Protein AF-H6QC82-F1 (afdb_monomer_lite)

Structure (mmCIF, N/CA/C/O backbone):
data_AF-H6QC82-F1
#
_entry.id   AF-H6QC82-F1
#
loop_
_atom_site.group_PDB
_atom_site.id
_atom_site.type_symbol
_atom_site.label_atom_id
_atom_site.label_alt_id
_atom_site.label_comp_id
_atom_site.label_asym_id
_atom_site.label_entity_id
_atom_site.label_seq_id
_atom_site.pdbx_PDB_ins_code
_atom_site.Cartn_x
_atom_site.Cartn_y
_atom_site.Cartn_z
_atom_site.occupancy
_atom_site.B_iso_or_equiv
_atom_site.auth_seq_id
_atom_site.auth_comp_id
_atom_site.auth_asym_id
_atom_site.auth_atom_id
_atom_site.pdbx_PDB_model_num
ATOM 1 N N . MET A 1 1 ? -1.981 18.198 11.635 1.00 71.69 1 MET A N 1
ATOM 2 C CA . MET A 1 1 ? -1.681 16.770 11.884 1.00 71.69 1 MET A CA 1
ATOM 3 C C . MET A 1 1 ? -2.218 15.890 10.762 1.00 71.69 1 MET A C 1
ATOM 5 O O . MET A 1 1 ? -1.403 15.296 10.080 1.00 71.69 1 MET A O 1
ATOM 9 N N . LEU A 1 2 ? -3.536 15.865 10.514 1.00 84.19 2 LEU A N 1
ATOM 10 C CA . LEU A 1 2 ? -4.138 15.047 9.446 1.00 84.19 2 LEU A CA 1
ATOM 11 C C . LEU A 1 2 ? -3.621 15.395 8.041 1.00 84.19 2 LEU A C 1
ATOM 13 O O . LEU A 1 2 ? -3.223 14.496 7.319 1.00 84.19 2 LEU A O 1
ATOM 17 N N . VAL A 1 3 ? -3.524 16.687 7.702 1.00 88.50 3 VAL A N 1
ATOM 18 C CA . VAL A 1 3 ? -2.974 17.139 6.405 1.00 88.50 3 VAL A CA 1
ATOM 19 C C . VAL A 1 3 ? -1.534 16.654 6.200 1.00 88.50 3 VAL A C 1
ATOM 21 O O . VAL A 1 3 ? -1.224 16.057 5.181 1.00 88.50 3 VAL A O 1
ATOM 24 N N . ALA A 1 4 ? -0.671 16.814 7.207 1.00 91.25 4 ALA A N 1
ATOM 25 C CA . ALA A 1 4 ? 0.712 16.338 7.139 1.00 91.25 4 ALA A CA 1
ATOM 26 C C . ALA A 1 4 ? 0.808 14.803 7.031 1.00 91.25 4 ALA A C 1
ATOM 28 O O . ALA A 1 4 ? 1.721 14.279 6.400 1.00 91.25 4 ALA A O 1
ATOM 29 N N . LEU A 1 5 ? -0.119 14.070 7.657 1.00 92.56 5 LEU A N 1
ATOM 30 C CA . LEU A 1 5 ? -0.179 12.613 7.561 1.00 92.56 5 LEU A CA 1
ATOM 31 C C . LEU A 1 5 ? -0.631 12.166 6.165 1.00 92.56 5 LEU A C 1
ATOM 33 O O . LEU A 1 5 ? -0.032 11.257 5.598 1.00 92.56 5 LEU A O 1
ATOM 37 N N . GLU A 1 6 ? -1.623 12.850 5.595 1.00 94.94 6 GLU A N 1
ATOM 38 C CA . GLU A 1 6 ? -2.073 12.641 4.220 1.00 94.94 6 GLU A CA 1
ATOM 39 C C . GLU A 1 6 ? -0.950 12.923 3.213 1.00 94.94 6 GLU A C 1
ATOM 41 O O . GLU A 1 6 ? -0.680 12.089 2.355 1.00 94.94 6 GLU A O 1
ATOM 46 N N . GLU A 1 7 ? -0.237 14.044 3.345 1.00 95.75 7 GLU A N 1
ATOM 47 C CA . GLU A 1 7 ? 0.906 14.381 2.486 1.00 95.75 7 GLU A CA 1
ATOM 48 C C . GLU A 1 7 ? 2.019 13.329 2.563 1.00 95.75 7 GLU A C 1
ATOM 50 O O . GLU A 1 7 ? 2.587 12.943 1.541 1.00 95.75 7 GLU A O 1
ATOM 55 N N . ARG A 1 8 ? 2.316 12.819 3.765 1.00 96.12 8 ARG A N 1
ATOM 56 C CA . ARG A 1 8 ? 3.297 11.739 3.955 1.00 96.12 8 ARG A CA 1
ATOM 57 C C . ARG A 1 8 ? 2.838 10.436 3.315 1.00 96.12 8 ARG A C 1
AT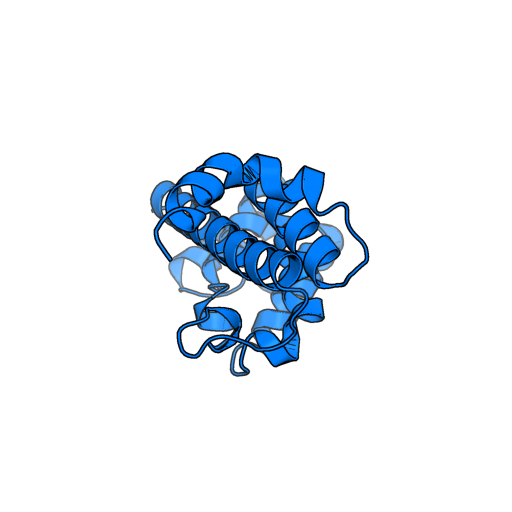OM 59 O O . ARG A 1 8 ? 3.648 9.783 2.661 1.00 96.12 8 ARG A O 1
ATOM 66 N N . LEU A 1 9 ? 1.564 10.075 3.465 1.00 96.62 9 LEU A N 1
ATOM 67 C CA . LEU A 1 9 ? 0.983 8.899 2.821 1.00 96.62 9 LEU A CA 1
ATOM 68 C C . LEU A 1 9 ? 1.080 9.018 1.295 1.00 96.62 9 LEU A C 1
ATOM 70 O O . LEU A 1 9 ? 1.652 8.135 0.659 1.00 96.62 9 LEU A O 1
ATOM 74 N N . ARG A 1 10 ? 0.621 10.134 0.717 1.00 97.00 10 ARG A N 1
ATOM 75 C CA . ARG A 1 10 ? 0.729 10.421 -0.724 1.00 97.00 10 ARG A CA 1
ATOM 76 C C . ARG A 1 10 ? 2.174 10.344 -1.212 1.00 97.00 10 ARG A C 1
ATOM 78 O O . ARG A 1 10 ? 2.459 9.668 -2.196 1.00 97.00 10 ARG A O 1
ATOM 85 N N . ALA A 1 11 ? 3.113 10.957 -0.489 1.00 95.50 11 ALA A N 1
ATOM 86 C CA . ALA A 1 11 ? 4.532 10.914 -0.833 1.00 95.50 11 ALA A CA 1
ATOM 87 C C . ALA A 1 11 ? 5.108 9.489 -0.789 1.00 95.50 11 ALA A C 1
ATOM 89 O O . ALA A 1 11 ? 5.911 9.126 -1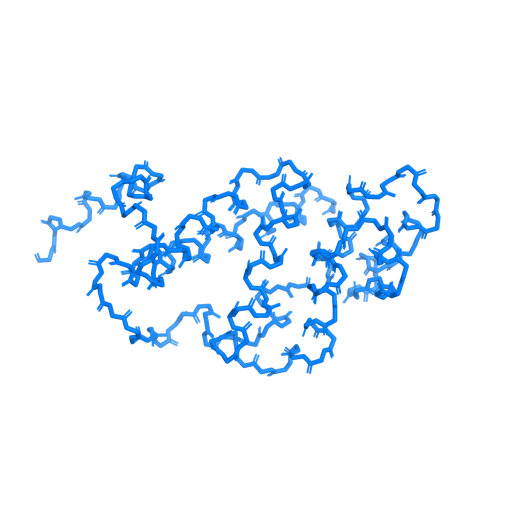.650 1.00 95.50 11 ALA A O 1
ATOM 90 N N . THR A 1 12 ? 4.713 8.673 0.189 1.00 96.62 12 THR A N 1
ATOM 91 C CA . THR A 1 12 ? 5.114 7.262 0.278 1.00 96.62 12 THR A CA 1
ATOM 92 C C . THR A 1 12 ? 4.551 6.448 -0.883 1.00 96.62 12 THR A C 1
ATOM 94 O O . THR A 1 12 ? 5.316 5.733 -1.531 1.00 96.62 12 THR A O 1
ATOM 97 N N . LEU A 1 13 ? 3.252 6.576 -1.176 1.00 97.12 13 LEU A N 1
ATOM 98 C CA . LEU A 1 13 ? 2.597 5.906 -2.307 1.00 97.12 13 LEU A CA 1
ATOM 99 C C . LEU A 1 13 ? 3.300 6.257 -3.619 1.00 97.12 13 LEU A C 1
ATOM 101 O O . LEU A 1 13 ? 3.698 5.369 -4.370 1.00 97.12 13 LEU A O 1
ATOM 105 N N . TRP A 1 14 ? 3.549 7.549 -3.836 1.00 95.19 14 TRP A N 1
ATOM 106 C CA . TRP A 1 14 ? 4.230 8.053 -5.019 1.00 95.19 14 TRP A CA 1
ATOM 107 C C . TRP A 1 14 ? 5.659 7.515 -5.156 1.00 95.19 14 TRP A C 1
ATOM 109 O O . TRP A 1 14 ? 6.049 7.044 -6.221 1.00 95.19 14 TRP A O 1
ATOM 119 N N . ARG A 1 15 ? 6.454 7.536 -4.079 1.00 94.56 15 ARG A N 1
ATOM 120 C CA . ARG A 1 15 ? 7.832 7.013 -4.099 1.00 94.56 15 ARG A CA 1
ATOM 121 C C . ARG A 1 15 ? 7.873 5.509 -4.353 1.00 94.56 15 ARG A C 1
ATOM 123 O O . ARG A 1 15 ? 8.720 5.049 -5.110 1.00 94.56 15 ARG A O 1
ATOM 130 N N . LEU A 1 16 ? 6.959 4.745 -3.758 1.00 96.31 16 LEU A N 1
ATOM 131 C CA . LEU A 1 16 ? 6.834 3.318 -4.054 1.00 96.31 16 LEU A CA 1
ATOM 132 C C . LEU A 1 16 ? 6.454 3.091 -5.519 1.00 96.31 16 LEU A C 1
ATOM 134 O O . LEU A 1 16 ? 7.051 2.243 -6.180 1.00 96.31 16 LEU A O 1
ATOM 138 N N . ALA A 1 17 ? 5.518 3.880 -6.046 1.00 95.44 17 ALA A N 1
ATOM 139 C CA . ALA A 1 17 ? 5.111 3.799 -7.441 1.00 95.44 17 ALA A CA 1
ATOM 140 C C . ALA A 1 17 ? 6.281 4.087 -8.393 1.00 95.44 17 ALA A C 1
ATOM 142 O O . ALA A 1 17 ? 6.420 3.401 -9.403 1.00 95.44 17 ALA A O 1
ATOM 143 N N . GLN A 1 18 ? 7.148 5.046 -8.051 1.00 93.19 18 GLN A N 1
ATOM 144 C CA . GLN A 1 18 ? 8.377 5.336 -8.794 1.00 93.19 18 GLN A CA 1
ATOM 145 C C . GLN A 1 18 ? 9.362 4.167 -8.772 1.00 93.19 18 GLN A C 1
ATOM 147 O O . GLN A 1 18 ? 9.921 3.830 -9.812 1.00 93.19 18 GLN A O 1
ATOM 152 N N . GLU A 1 19 ? 9.573 3.528 -7.619 1.00 93.69 19 GLU A N 1
ATOM 153 C CA . GLU A 1 19 ? 10.476 2.376 -7.535 1.00 93.69 19 GLU A CA 1
ATOM 154 C C . GLU A 1 19 ? 9.967 1.202 -8.373 1.00 93.69 19 GLU A C 1
ATOM 156 O O . GLU A 1 19 ? 10.741 0.609 -9.121 1.00 93.69 19 GLU A O 1
ATOM 161 N N . PHE A 1 20 ? 8.666 0.907 -8.336 1.00 95.19 20 PHE A N 1
ATOM 162 C CA . PHE A 1 20 ? 8.100 -0.132 -9.196 1.00 95.19 20 PHE A CA 1
ATOM 163 C C . PHE A 1 20 ? 8.133 0.244 -10.679 1.00 95.19 20 PHE A C 1
ATOM 165 O O . PHE A 1 20 ? 8.486 -0.596 -11.501 1.00 95.19 20 PHE A O 1
ATOM 172 N N . ALA A 1 21 ? 7.843 1.497 -11.037 1.00 92.19 21 ALA A N 1
ATOM 173 C CA . ALA A 1 21 ? 7.970 1.964 -12.417 1.00 92.19 21 ALA A CA 1
ATOM 174 C C . ALA A 1 21 ? 9.417 1.843 -12.925 1.00 92.19 21 ALA A C 1
ATOM 176 O O . ALA A 1 21 ? 9.637 1.412 -14.053 1.00 92.19 21 ALA A O 1
ATOM 177 N N . TYR A 1 22 ? 10.404 2.152 -12.081 1.00 90.75 22 TYR A N 1
ATOM 178 C CA . TYR A 1 22 ? 11.823 1.975 -12.388 1.00 90.75 22 TYR A CA 1
ATOM 179 C C . TYR A 1 22 ? 12.188 0.501 -12.615 1.00 90.75 22 TYR A C 1
ATOM 181 O O . TYR A 1 22 ? 12.835 0.177 -13.610 1.00 90.75 22 TYR A O 1
ATOM 189 N N . LEU A 1 23 ? 11.738 -0.402 -11.736 1.00 91.88 23 LEU A N 1
ATOM 190 C CA . LEU A 1 23 ? 11.956 -1.844 -11.898 1.00 91.88 23 LEU A CA 1
ATOM 191 C C . LEU A 1 23 ? 11.305 -2.376 -13.182 1.00 91.88 23 LEU A C 1
ATOM 193 O O . LEU A 1 23 ? 11.926 -3.155 -13.905 1.00 91.88 23 LEU A O 1
ATOM 197 N N . ALA A 1 24 ? 10.089 -1.916 -13.490 1.00 91.75 24 ALA A N 1
ATOM 198 C CA . ALA A 1 24 ? 9.367 -2.266 -14.710 1.00 91.75 24 ALA A CA 1
ATOM 199 C C . ALA A 1 24 ? 10.094 -1.773 -15.969 1.00 91.75 24 ALA A C 1
ATOM 201 O O . ALA A 1 24 ? 10.254 -2.530 -16.922 1.00 91.75 24 ALA A O 1
ATOM 202 N N . LEU A 1 25 ? 10.572 -0.524 -15.956 1.00 90.69 25 LEU A N 1
ATOM 203 C CA . LEU A 1 25 ? 11.298 0.091 -17.068 1.00 90.69 25 LEU A CA 1
ATOM 204 C C . LEU A 1 25 ? 12.600 -0.650 -17.386 1.00 90.69 25 LEU A C 1
ATOM 206 O O . LEU A 1 25 ? 12.932 -0.841 -18.553 1.00 90.69 25 LEU A O 1
ATOM 210 N N . LEU A 1 26 ? 13.338 -1.064 -16.356 1.00 88.69 26 LEU A N 1
ATOM 211 C CA . LEU A 1 26 ? 14.591 -1.801 -16.521 1.00 88.69 26 LEU A CA 1
ATOM 212 C C . LEU A 1 26 ? 14.401 -3.310 -16.707 1.00 88.69 26 LEU A C 1
ATOM 214 O O . LEU A 1 26 ? 15.376 -4.006 -16.983 1.00 88.69 26 LEU A O 1
ATOM 218 N N . GLY A 1 27 ? 13.185 -3.830 -16.519 1.00 87.94 27 GLY A N 1
ATOM 219 C CA . GLY A 1 27 ? 12.906 -5.265 -16.583 1.00 87.94 27 GLY A CA 1
ATOM 220 C C . GLY A 1 27 ? 13.718 -6.082 -15.573 1.00 87.94 27 GLY A C 1
ATOM 221 O O . GLY A 1 27 ? 14.138 -7.196 -15.882 1.00 87.94 27 GLY A O 1
ATOM 222 N N . THR A 1 28 ? 13.986 -5.530 -14.383 1.00 87.31 28 THR A N 1
ATOM 223 C CA . THR A 1 28 ? 14.846 -6.156 -13.368 1.00 87.31 28 THR A CA 1
ATOM 224 C C . THR A 1 28 ? 14.122 -6.362 -12.044 1.00 87.31 28 THR A C 1
ATOM 226 O O . THR A 1 28 ? 13.284 -5.562 -11.636 1.00 87.31 28 THR A O 1
ATOM 229 N N . SER A 1 29 ? 14.496 -7.426 -11.336 1.00 85.38 29 SER A N 1
ATOM 230 C CA . SER A 1 29 ? 14.120 -7.672 -9.940 1.00 85.38 29 SER A CA 1
ATOM 231 C C . SER A 1 29 ? 15.193 -7.204 -8.950 1.00 85.38 29 SER A C 1
ATOM 233 O O . SER A 1 29 ? 15.040 -7.372 -7.740 1.00 85.38 29 SER A O 1
ATOM 235 N N . TYR A 1 30 ? 16.292 -6.616 -9.439 1.00 88.81 30 TYR A N 1
ATOM 236 C CA . TYR A 1 30 ? 17.356 -6.102 -8.586 1.00 88.81 30 TYR A CA 1
ATOM 237 C C . TYR A 1 30 ? 16.899 -4.860 -7.819 1.00 88.81 30 TYR A C 1
ATOM 239 O O . TYR A 1 30 ? 16.603 -3.819 -8.400 1.00 88.81 30 TYR A O 1
ATOM 247 N N . ILE A 1 31 ? 16.907 -4.955 -6.491 1.00 89.38 31 ILE A N 1
ATOM 248 C CA . ILE A 1 31 ? 16.462 -3.877 -5.608 1.00 89.38 31 ILE A CA 1
ATOM 249 C C . ILE A 1 31 ? 17.643 -2.959 -5.259 1.00 89.38 31 ILE A C 1
ATOM 251 O O . ILE A 1 31 ? 18.588 -3.433 -4.613 1.00 89.38 31 ILE A O 1
ATOM 255 N N . PRO A 1 32 ? 17.596 -1.652 -5.587 1.00 86.12 32 PRO A N 1
ATOM 256 C CA . PRO A 1 32 ? 18.679 -0.711 -5.295 1.00 86.12 32 PRO A CA 1
ATOM 257 C C . PRO A 1 32 ? 19.037 -0.623 -3.797 1.00 86.12 32 PRO A C 1
ATOM 259 O O . PRO A 1 32 ? 18.154 -0.776 -2.952 1.00 86.12 32 PRO A O 1
ATOM 262 N N . PRO A 1 33 ? 20.295 -0.316 -3.421 1.00 85.38 33 PRO A N 1
ATOM 263 C CA . PRO A 1 33 ? 20.727 -0.250 -2.017 1.00 85.38 33 PRO A CA 1
ATOM 264 C C . PRO A 1 33 ? 19.924 0.722 -1.138 1.00 85.38 33 PRO A C 1
ATOM 266 O O . PRO A 1 33 ? 19.658 0.422 0.023 1.00 85.38 33 PRO A O 1
ATOM 269 N N . CYS A 1 34 ? 19.506 1.861 -1.695 1.00 88.62 34 CYS A N 1
ATOM 270 C CA . CYS A 1 34 ? 18.768 2.907 -0.978 1.00 88.62 34 CYS A CA 1
ATOM 271 C C . CYS A 1 34 ? 17.239 2.820 -1.150 1.00 88.62 34 CYS A C 1
ATOM 273 O O . CYS A 1 34 ? 16.536 3.734 -0.716 1.00 88.62 34 CYS A O 1
ATOM 275 N N . SER A 1 35 ? 16.737 1.748 -1.771 1.00 92.06 35 SER A N 1
ATOM 276 C CA . SER A 1 35 ? 15.314 1.553 -2.070 1.00 92.06 35 SER A CA 1
ATOM 277 C C . SER A 1 35 ? 14.454 1.451 -0.807 1.00 92.06 35 SER A C 1
ATOM 279 O O . SER A 1 35 ? 14.857 0.870 0.208 1.00 92.06 35 SER A O 1
ATOM 281 N N . LEU A 1 36 ? 13.232 1.978 -0.885 1.00 93.50 36 LEU A N 1
ATOM 282 C CA . LEU A 1 36 ? 12.184 1.784 0.113 1.00 93.50 36 LEU A CA 1
ATOM 283 C C . LEU A 1 36 ? 11.848 0.303 0.302 1.00 93.50 36 LEU A C 1
ATOM 285 O O . LEU A 1 36 ? 11.589 -0.109 1.429 1.00 93.50 36 LEU A O 1
ATOM 289 N N . LEU A 1 37 ? 11.943 -0.515 -0.748 1.00 95.06 37 LEU A N 1
ATOM 290 C CA . LEU A 1 37 ? 11.707 -1.960 -0.677 1.00 95.06 37 LEU A CA 1
ATOM 291 C C . LEU A 1 37 ? 12.669 -2.669 0.292 1.00 95.06 37 LEU A C 1
ATOM 293 O O . LEU A 1 37 ? 12.310 -3.684 0.881 1.00 95.06 37 LEU A O 1
ATOM 297 N N . ARG A 1 38 ? 13.876 -2.133 0.523 1.00 95.62 38 ARG A N 1
ATOM 298 C CA . ARG A 1 38 ? 14.826 -2.682 1.514 1.00 95.62 38 ARG A CA 1
ATOM 299 C C . ARG A 1 38 ? 14.530 -2.255 2.948 1.00 95.62 38 ARG A C 1
ATOM 301 O O . ARG A 1 38 ? 15.109 -2.806 3.884 1.00 95.62 38 ARG A O 1
ATOM 308 N N . ARG A 1 39 ? 13.671 -1.256 3.152 1.00 95.94 39 ARG A N 1
ATOM 309 C CA . ARG A 1 39 ? 13.318 -0.772 4.490 1.00 95.94 39 ARG A CA 1
ATOM 310 C C . ARG A 1 39 ? 12.243 -1.660 5.104 1.00 95.94 39 ARG A C 1
ATOM 312 O O . ARG A 1 39 ? 11.486 -2.322 4.403 1.00 95.94 39 ARG A O 1
ATOM 319 N N . ARG A 1 40 ? 12.180 -1.654 6.438 1.00 96.75 40 ARG A N 1
ATOM 320 C CA . ARG A 1 40 ? 11.152 -2.386 7.188 1.00 96.75 40 ARG A CA 1
ATOM 321 C C . ARG A 1 40 ? 9.759 -1.909 6.792 1.00 96.75 40 ARG A C 1
ATOM 323 O O . ARG A 1 40 ? 9.563 -0.696 6.701 1.00 96.75 40 ARG A O 1
ATOM 330 N N . VAL A 1 41 ? 8.808 -2.832 6.655 1.00 96.06 41 VAL A N 1
ATOM 331 C CA . VAL A 1 41 ? 7.410 -2.530 6.302 1.00 96.06 41 VAL A CA 1
ATOM 332 C C . VAL A 1 41 ? 6.856 -1.389 7.154 1.00 96.06 41 VAL A C 1
ATOM 334 O O . VAL A 1 41 ? 6.444 -0.382 6.594 1.00 96.06 41 VAL A O 1
ATOM 337 N N . ALA A 1 42 ? 6.960 -1.472 8.486 1.00 94.38 42 ALA A N 1
ATOM 338 C CA . ALA A 1 42 ? 6.404 -0.461 9.394 1.00 94.38 42 ALA A CA 1
ATOM 339 C C . ALA A 1 42 ? 7.089 0.920 9.315 1.00 94.38 42 ALA A C 1
ATOM 341 O O . ALA A 1 42 ? 6.581 1.893 9.860 1.00 94.38 42 ALA A O 1
ATOM 342 N N . ARG A 1 43 ? 8.262 1.021 8.669 1.00 94.50 43 ARG A N 1
ATOM 343 C CA . ARG A 1 43 ? 8.928 2.308 8.395 1.00 94.50 43 ARG A CA 1
ATOM 344 C C . ARG A 1 43 ? 8.528 2.920 7.059 1.00 94.50 43 ARG A C 1
ATOM 346 O O . ARG A 1 43 ? 8.773 4.104 6.857 1.00 94.50 43 ARG A O 1
ATOM 353 N N . VAL A 1 44 ? 8.040 2.108 6.126 1.00 95.69 44 VAL A N 1
ATOM 354 C CA . VAL A 1 44 ? 7.576 2.579 4.818 1.00 95.69 44 VAL A CA 1
ATOM 355 C C . VAL A 1 44 ? 6.085 2.847 4.893 1.00 95.69 44 VAL A C 1
ATOM 357 O O . VAL A 1 44 ? 5.648 3.953 4.608 1.00 95.69 44 VAL A O 1
ATOM 360 N N . VAL A 1 45 ? 5.321 1.846 5.321 1.00 95.62 45 VAL A N 1
ATOM 361 C CA . VAL A 1 45 ? 3.895 1.952 5.600 1.00 95.62 45 VAL A CA 1
ATOM 362 C C . VAL A 1 45 ? 3.744 2.127 7.099 1.00 95.62 45 VAL A C 1
ATOM 364 O O . VAL A 1 45 ? 3.781 1.165 7.865 1.00 95.62 45 VAL A O 1
ATOM 367 N N . GLU A 1 46 ? 3.662 3.381 7.512 1.00 95.00 46 GLU A N 1
ATOM 368 C CA . GLU A 1 46 ? 3.568 3.727 8.921 1.00 95.00 46 GLU A CA 1
ATOM 369 C C . GLU A 1 46 ? 2.225 3.250 9.501 1.00 95.00 46 GLU A C 1
ATOM 371 O O . GLU A 1 46 ? 1.201 3.330 8.812 1.00 95.00 46 GLU A O 1
ATOM 376 N N . PRO A 1 47 ? 2.189 2.760 10.754 1.00 93.88 47 PRO A N 1
ATOM 377 C CA . PRO A 1 47 ? 0.951 2.353 11.422 1.00 93.88 47 PRO A CA 1
ATOM 378 C C . PRO A 1 47 ? -0.160 3.412 11.355 1.00 93.88 47 PRO A C 1
ATOM 380 O O . PRO A 1 47 ? -1.332 3.094 11.136 1.00 93.88 47 PRO A O 1
ATOM 383 N N . GLU A 1 48 ? 0.218 4.684 11.465 1.00 94.81 48 GLU A N 1
ATOM 384 C CA . GLU A 1 48 ? -0.677 5.831 11.394 1.00 94.81 48 GLU A CA 1
ATOM 385 C C . GLU A 1 48 ? -1.352 5.971 10.030 1.00 94.81 48 GLU A C 1
ATOM 387 O O . GLU A 1 48 ? -2.470 6.478 9.967 1.00 94.81 48 GLU A O 1
ATOM 392 N N . PHE A 1 49 ? -0.729 5.503 8.942 1.00 95.69 49 PHE A N 1
ATOM 393 C CA . PHE A 1 49 ? -1.349 5.519 7.616 1.00 95.69 49 PHE A CA 1
ATOM 394 C C . PHE A 1 49 ? -2.570 4.603 7.571 1.00 95.69 49 PHE A C 1
ATOM 396 O O . PHE A 1 49 ? -3.591 4.978 6.999 1.00 95.69 49 PHE A O 1
ATOM 403 N N . VAL A 1 50 ? -2.499 3.429 8.208 1.00 95.00 50 VAL A N 1
ATOM 404 C CA . VAL A 1 50 ? -3.643 2.507 8.291 1.00 95.00 50 VAL A CA 1
ATOM 405 C C . VAL A 1 50 ? -4.756 3.119 9.120 1.00 95.00 50 VAL A C 1
ATOM 407 O O . VAL A 1 50 ? -5.904 3.110 8.691 1.00 95.00 50 VAL A O 1
ATOM 410 N N . SER A 1 51 ? -4.415 3.707 10.267 1.00 94.44 51 SER A N 1
ATOM 411 C CA . SER A 1 51 ? -5.379 4.434 11.094 1.00 94.44 51 SER A CA 1
ATOM 412 C C . SER A 1 51 ? -6.031 5.590 10.323 1.00 94.44 51 SER A C 1
ATOM 414 O O . SER A 1 51 ? -7.243 5.766 10.368 1.00 94.44 51 SER A O 1
ATOM 416 N N . PHE A 1 52 ? -5.257 6.352 9.552 1.00 95.00 52 PHE A N 1
ATOM 417 C CA . PHE A 1 52 ? -5.782 7.438 8.728 1.00 95.00 52 PHE A CA 1
ATOM 418 C C . PHE A 1 52 ? -6.737 6.944 7.637 1.00 95.00 52 PHE A C 1
ATOM 420 O O . PHE A 1 52 ? -7.844 7.465 7.509 1.00 95.00 52 PHE A O 1
ATOM 427 N N . MET A 1 53 ? -6.338 5.924 6.873 1.00 95.44 53 MET A N 1
ATOM 428 C CA . MET A 1 53 ? -7.183 5.358 5.819 1.00 95.44 53 MET A CA 1
ATOM 429 C C . MET A 1 53 ? -8.446 4.711 6.397 1.00 95.44 53 MET A C 1
ATOM 431 O O . MET A 1 53 ? -9.523 4.894 5.842 1.00 95.44 53 MET A O 1
ATOM 435 N N . ALA A 1 54 ? -8.349 4.032 7.543 1.00 94.25 54 ALA A N 1
ATOM 436 C CA . ALA A 1 54 ? -9.504 3.473 8.239 1.00 94.25 54 ALA A CA 1
ATOM 437 C C . ALA A 1 54 ? -10.505 4.556 8.671 1.00 94.25 54 ALA A C 1
ATOM 439 O O . ALA A 1 54 ? -11.701 4.398 8.438 1.00 94.25 54 ALA A O 1
ATOM 440 N N . ALA A 1 55 ? -10.031 5.683 9.217 1.00 93.56 55 ALA A N 1
ATOM 441 C CA . ALA A 1 55 ? -10.893 6.819 9.553 1.00 93.56 55 ALA A CA 1
ATOM 442 C C . ALA A 1 55 ? -11.556 7.448 8.317 1.00 93.56 55 ALA A C 1
ATOM 444 O O . ALA A 1 55 ? -12.671 7.952 8.412 1.00 93.56 55 ALA A O 1
ATOM 445 N N . ARG A 1 56 ? -10.868 7.440 7.169 1.00 93.56 56 ARG A N 1
ATOM 446 C CA . ARG A 1 56 ? -11.356 8.036 5.920 1.00 93.56 56 ARG A CA 1
ATOM 447 C C . ARG A 1 56 ? -12.359 7.147 5.185 1.00 93.56 56 ARG A C 1
ATOM 449 O O . ARG A 1 56 ? -13.300 7.673 4.611 1.00 93.56 56 ARG A O 1
ATOM 456 N N . ILE A 1 57 ? -12.168 5.828 5.218 1.00 93.00 57 ILE A N 1
ATOM 457 C CA . ILE A 1 57 ? -13.041 4.850 4.550 1.00 93.00 57 ILE A CA 1
ATOM 458 C C . ILE A 1 57 ? -14.248 4.501 5.426 1.00 93.00 57 ILE A C 1
ATOM 460 O O . ILE A 1 57 ? -15.375 4.490 4.951 1.00 93.00 57 ILE A O 1
ATOM 464 N N . GLY A 1 58 ? -14.016 4.219 6.709 1.00 88.75 58 GLY A N 1
ATOM 465 C CA . GLY A 1 58 ? -15.045 3.788 7.659 1.00 88.75 58 GLY A CA 1
ATOM 466 C C . GLY A 1 58 ? -15.544 4.899 8.578 1.00 88.75 58 GLY A C 1
ATOM 467 O O . GLY A 1 58 ? -15.998 4.602 9.680 1.00 88.75 58 GLY A O 1
ATOM 468 N N . GLY A 1 59 ? -15.420 6.167 8.173 1.00 84.69 59 GLY A N 1
ATOM 469 C CA . GLY A 1 59 ? -15.725 7.333 9.014 1.00 84.69 59 GLY A CA 1
ATOM 470 C C . GLY A 1 59 ? -17.173 7.401 9.511 1.00 84.69 59 GLY A C 1
ATOM 471 O O . GLY A 1 59 ? -17.425 7.973 10.569 1.00 84.69 59 GLY A O 1
ATOM 472 N N . ASP A 1 60 ? -18.098 6.756 8.800 1.00 87.06 60 ASP A N 1
ATOM 473 C CA . ASP A 1 60 ? -19.514 6.680 9.171 1.00 87.06 60 ASP A CA 1
ATOM 474 C C . ASP A 1 60 ? -19.796 5.658 10.287 1.00 87.06 60 ASP A C 1
ATOM 476 O O . ASP A 1 60 ? -20.874 5.666 10.881 1.00 87.06 60 ASP A O 1
ATOM 480 N N . VAL A 1 61 ? -18.829 4.787 10.605 1.00 90.81 61 VAL A N 1
ATOM 481 C CA . VAL A 1 61 ? -18.929 3.803 11.688 1.00 90.81 61 VAL A CA 1
ATOM 482 C C . VAL A 1 61 ? -18.223 4.361 12.933 1.00 90.81 61 VAL A C 1
ATOM 484 O O . VAL A 1 61 ? -16.990 4.444 12.952 1.00 90.81 61 VAL A O 1
ATOM 487 N N . PRO A 1 62 ? -18.957 4.713 14.011 1.00 90.56 62 PRO A N 1
ATOM 488 C CA . PRO A 1 62 ? -18.384 5.409 15.167 1.00 90.56 62 PRO A CA 1
ATOM 489 C C . PRO A 1 62 ? -17.210 4.671 15.818 1.00 90.56 62 PRO A C 1
ATOM 491 O O . PRO A 1 62 ? -16.203 5.289 16.169 1.00 90.56 62 PRO A O 1
ATOM 4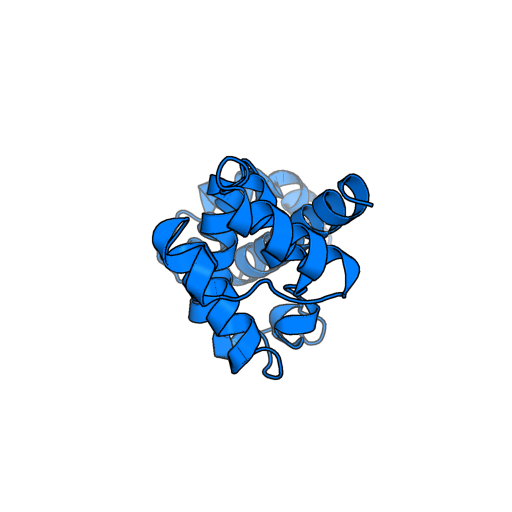94 N N . ASP A 1 63 ? -17.309 3.345 15.932 1.00 90.56 63 ASP A N 1
ATOM 495 C CA . ASP A 1 63 ? -16.267 2.509 16.532 1.00 90.56 63 ASP A CA 1
ATOM 496 C C . ASP A 1 63 ? -14.976 2.518 15.708 1.00 90.56 63 ASP A C 1
ATOM 498 O O . ASP A 1 63 ? -13.875 2.587 16.267 1.00 90.56 63 ASP A O 1
ATOM 502 N N . VAL A 1 64 ? -15.097 2.500 14.377 1.00 90.81 64 VAL A N 1
ATOM 503 C CA . VAL A 1 64 ? -13.957 2.563 13.454 1.00 90.81 64 VAL A CA 1
ATOM 504 C C . VAL A 1 64 ? -13.286 3.918 13.550 1.00 90.81 64 VAL A C 1
ATOM 506 O O . VAL A 1 64 ? -12.063 3.982 13.697 1.00 90.81 64 VAL A O 1
ATOM 509 N N . TYR A 1 65 ? -14.071 4.993 13.559 1.00 92.00 65 TYR A N 1
ATOM 510 C CA . TYR A 1 65 ? -13.551 6.343 13.713 1.00 92.00 65 TYR A CA 1
ATOM 511 C C . TYR A 1 65 ? -12.808 6.531 15.046 1.00 92.00 65 TYR A C 1
ATOM 513 O O . TYR A 1 65 ? -11.671 7.006 15.055 1.00 92.00 65 TYR A O 1
ATOM 521 N N . LEU A 1 66 ? -13.393 6.099 16.171 1.00 92.00 66 LEU A N 1
ATOM 522 C CA . LEU A 1 66 ? -12.784 6.204 17.505 1.00 92.00 66 LEU A CA 1
ATOM 523 C C . LEU A 1 66 ? -11.457 5.441 17.606 1.00 92.00 66 LEU A C 1
ATOM 525 O O . LEU A 1 66 ? -10.454 6.001 18.055 1.00 92.00 66 LEU A O 1
ATOM 529 N N . ASN A 1 67 ? -11.429 4.182 17.162 1.00 91.94 67 ASN A N 1
ATOM 530 C CA . ASN A 1 67 ? -10.216 3.359 17.191 1.00 91.94 67 ASN A CA 1
ATOM 531 C C . ASN A 1 67 ? -9.124 3.922 16.279 1.00 91.94 67 ASN A C 1
ATOM 533 O O . ASN A 1 67 ? -7.953 3.955 16.652 1.00 91.94 67 ASN A O 1
ATOM 537 N N . SER A 1 68 ? -9.508 4.405 15.102 1.00 90.75 68 SER A N 1
ATOM 538 C CA . SER A 1 68 ? -8.590 5.009 14.138 1.00 90.75 68 SER A CA 1
ATOM 539 C C . SER A 1 68 ? -8.016 6.332 14.647 1.00 90.75 68 SER A C 1
ATOM 541 O O . SER A 1 68 ? -6.816 6.582 14.537 1.00 90.75 68 SER A O 1
ATOM 543 N N . ALA A 1 69 ? -8.837 7.169 15.286 1.00 91.31 69 ALA A N 1
ATOM 544 C CA . ALA A 1 69 ? -8.382 8.400 15.924 1.00 91.31 69 ALA A CA 1
ATOM 545 C C . ALA A 1 69 ? -7.395 8.126 17.069 1.00 91.31 69 ALA A C 1
ATOM 547 O O . ALA A 1 69 ? -6.394 8.835 17.206 1.00 91.31 69 ALA A O 1
ATOM 548 N N . LEU A 1 70 ? -7.646 7.083 17.867 1.00 90.81 70 LEU A N 1
ATOM 549 C CA . LEU A 1 70 ? -6.721 6.629 18.904 1.00 90.81 70 LEU A CA 1
ATOM 550 C C . LEU A 1 70 ? -5.405 6.124 18.291 1.00 90.81 70 LEU A C 1
ATOM 552 O O . LEU A 1 70 ? -4.334 6.539 18.729 1.00 90.81 70 LEU A O 1
ATOM 556 N N . GLY A 1 71 ? -5.480 5.295 17.246 1.00 89.75 71 GLY A N 1
ATOM 557 C CA . GLY A 1 71 ? -4.317 4.771 16.529 1.00 89.75 71 GLY A CA 1
ATOM 558 C C . GLY A 1 71 ? -3.423 5.881 15.976 1.00 89.75 71 GLY A C 1
ATOM 559 O O . GLY A 1 71 ? -2.223 5.888 16.237 1.00 89.75 71 GLY A O 1
ATOM 560 N N . MET A 1 72 ? -4.006 6.897 15.329 1.00 92.50 72 MET A N 1
ATOM 561 C CA . MET A 1 72 ? -3.256 8.070 14.857 1.00 92.50 72 MET A CA 1
ATOM 562 C C . MET A 1 72 ? -2.560 8.836 15.991 1.00 92.50 72 MET A C 1
ATOM 564 O O . MET A 1 72 ? -1.462 9.347 15.795 1.00 92.50 72 MET A O 1
ATOM 568 N N . ARG A 1 73 ? -3.177 8.938 17.177 1.00 89.81 73 ARG A N 1
ATOM 569 C CA . ARG A 1 73 ? -2.581 9.640 18.330 1.00 89.81 73 ARG A CA 1
ATOM 570 C C . ARG A 1 73 ? -1.466 8.850 19.006 1.00 89.81 73 ARG A C 1
ATOM 572 O O . ARG A 1 73 ? -0.541 9.457 19.535 1.00 89.81 73 ARG A O 1
ATOM 579 N N . LEU A 1 74 ? -1.576 7.525 19.025 1.00 90.31 74 LEU A N 1
ATOM 580 C CA . LEU A 1 74 ? -0.628 6.634 19.696 1.00 90.31 74 LEU A CA 1
ATOM 581 C C . LEU A 1 74 ? 0.497 6.137 18.776 1.00 90.31 74 LEU A C 1
ATOM 583 O O . LEU A 1 74 ? 1.358 5.392 19.235 1.00 90.31 74 LEU A O 1
ATOM 587 N N . GLY A 1 75 ? 0.496 6.524 17.497 1.00 87.06 75 GLY A N 1
ATOM 588 C CA . GLY A 1 75 ? 1.468 6.030 16.519 1.00 87.06 75 GLY A CA 1
ATOM 589 C C . GLY A 1 75 ? 1.260 4.555 16.157 1.00 87.06 75 GLY A C 1
ATOM 590 O O . GLY A 1 75 ? 2.216 3.818 15.926 1.00 87.06 75 GLY A O 1
ATOM 591 N N . GLY A 1 76 ? 0.011 4.086 16.209 1.00 89.56 76 GLY A N 1
ATOM 592 C CA . GLY A 1 76 ? -0.356 2.679 16.092 1.00 89.56 76 GLY A CA 1
ATOM 593 C C . GLY A 1 76 ? -1.337 2.395 14.958 1.00 89.56 76 GLY A C 1
ATOM 594 O O . GLY A 1 76 ? -1.908 3.301 14.348 1.00 89.56 76 GLY A O 1
ATOM 595 N N . VAL A 1 77 ? -1.540 1.103 14.698 1.00 89.44 77 VAL A N 1
ATOM 596 C CA . VAL A 1 77 ? -2.637 0.605 13.856 1.00 89.44 77 VAL A CA 1
ATOM 597 C C . VAL A 1 77 ? -3.924 0.530 14.686 1.00 89.44 77 VAL A C 1
ATOM 599 O O . VAL A 1 77 ? -3.843 0.311 15.901 1.00 89.44 77 VAL A O 1
ATOM 602 N N . PRO A 1 78 ? -5.114 0.675 14.077 1.00 89.44 78 PRO A N 1
ATOM 603 C CA . PRO A 1 78 ? -6.353 0.384 14.780 1.00 89.44 78 PRO A CA 1
ATOM 604 C C . PRO A 1 78 ? -6.444 -1.127 15.036 1.00 89.44 78 PRO A C 1
ATOM 606 O O . PRO A 1 78 ? -5.675 -1.928 14.494 1.00 89.44 78 PRO A O 1
ATOM 609 N N . ARG A 1 79 ? -7.410 -1.544 15.852 1.00 90.94 79 ARG A N 1
ATOM 610 C CA . ARG A 1 79 ? -7.690 -2.967 16.044 1.00 90.94 79 ARG A CA 1
ATOM 611 C C . ARG A 1 79 ? -8.049 -3.598 14.690 1.00 90.94 79 ARG A C 1
ATOM 613 O O . ARG A 1 79 ? -9.071 -3.260 14.117 1.00 90.94 79 ARG A O 1
ATOM 620 N N . CYS A 1 80 ? -7.226 -4.500 14.153 1.00 91.94 80 CYS A N 1
ATOM 621 C CA . CYS A 1 80 ? -7.439 -4.966 12.778 1.00 91.94 80 CYS A CA 1
ATOM 622 C C . CYS A 1 80 ? -8.804 -5.638 12.593 1.00 91.94 80 CYS A C 1
ATOM 624 O O . CYS A 1 80 ? -9.419 -5.468 11.551 1.00 91.94 80 CYS A O 1
ATOM 626 N N . GLU A 1 81 ? -9.317 -6.341 13.607 1.00 92.31 81 GLU A N 1
ATOM 627 C CA . GLU A 1 81 ? -10.580 -7.079 13.499 1.00 92.31 81 GLU A CA 1
ATOM 628 C C . GLU A 1 81 ? -11.790 -6.181 13.187 1.00 92.31 81 GLU A C 1
ATOM 630 O O . GLU A 1 81 ? -12.683 -6.621 12.473 1.00 92.31 81 GLU A O 1
ATOM 635 N N . ILE A 1 82 ? -11.795 -4.916 13.629 1.00 89.75 82 ILE A N 1
ATOM 636 C CA . ILE A 1 82 ? -12.898 -3.982 13.333 1.00 89.75 82 ILE A CA 1
ATOM 637 C C . ILE A 1 82 ? -12.890 -3.477 11.883 1.00 89.75 82 ILE A C 1
ATOM 639 O O . ILE A 1 82 ? -13.854 -2.864 11.442 1.00 89.75 82 ILE A O 1
ATOM 643 N N . LEU A 1 83 ? -11.802 -3.708 11.141 1.00 91.00 83 LEU A N 1
ATOM 644 C CA . LEU A 1 83 ? -11.688 -3.311 9.737 1.00 91.00 83 LEU A CA 1
ATOM 645 C C . LEU A 1 83 ? -12.225 -4.375 8.779 1.00 91.00 83 LEU A C 1
ATOM 647 O O . LEU A 1 83 ? -12.359 -4.089 7.591 1.00 91.00 83 LEU A O 1
ATOM 651 N N . HIS A 1 84 ? -12.519 -5.583 9.275 1.00 89.38 84 HIS A N 1
ATOM 652 C CA . HIS A 1 84 ? -12.940 -6.698 8.430 1.00 89.38 84 HIS A CA 1
ATOM 653 C C . HIS A 1 84 ? -14.200 -6.364 7.621 1.00 89.38 84 HIS A C 1
ATOM 655 O O . HIS A 1 84 ? -14.240 -6.656 6.426 1.00 89.38 84 HIS A O 1
ATOM 661 N N . ASP A 1 85 ? -15.159 -5.696 8.262 1.00 85.56 85 ASP A N 1
ATOM 662 C CA . ASP A 1 85 ? -16.444 -5.316 7.669 1.00 85.56 85 ASP A CA 1
ATOM 663 C C . ASP A 1 85 ? -16.388 -3.973 6.916 1.00 85.56 85 ASP A C 1
ATOM 665 O O . ASP A 1 85 ? -17.351 -3.590 6.257 1.00 85.56 85 ASP A O 1
ATOM 669 N N . VAL A 1 86 ? -15.264 -3.248 7.003 1.00 87.88 86 VAL A N 1
ATOM 670 C CA . VAL A 1 86 ? -15.071 -1.933 6.366 1.00 87.88 86 VAL A CA 1
ATOM 671 C C . VAL A 1 86 ? -14.437 -2.088 4.988 1.00 87.88 86 VAL A C 1
ATOM 673 O O . VAL A 1 86 ? -14.962 -1.602 3.991 1.00 87.88 86 VAL A O 1
ATOM 676 N N . SER A 1 87 ? -13.281 -2.750 4.928 1.00 91.12 87 SER A N 1
ATOM 677 C CA . SER A 1 87 ? -12.590 -3.067 3.678 1.00 91.12 87 SER A CA 1
ATOM 678 C C . SER A 1 87 ? -11.680 -4.280 3.897 1.00 91.12 87 SER A C 1
ATOM 680 O O . SER A 1 87 ? -10.799 -4.242 4.768 1.00 91.12 87 SER A O 1
ATOM 682 N N . PRO A 1 88 ? -11.841 -5.350 3.094 1.00 93.25 88 PRO A N 1
ATOM 683 C CA . PRO A 1 88 ? -10.957 -6.512 3.130 1.00 93.25 88 PRO A CA 1
ATOM 684 C C . PRO A 1 88 ? -9.480 -6.144 2.943 1.00 93.25 88 PRO A C 1
ATOM 686 O O . PRO A 1 88 ? -8.606 -6.727 3.583 1.00 93.25 88 PRO A O 1
ATOM 689 N N . GLU A 1 89 ? -9.193 -5.156 2.100 1.00 94.56 89 GLU A N 1
ATOM 690 C CA . GLU A 1 89 ? -7.847 -4.673 1.802 1.00 94.56 89 GLU A CA 1
ATOM 691 C C . GLU A 1 89 ? -7.247 -3.939 3.003 1.00 94.56 89 GLU A C 1
ATOM 693 O O . GLU A 1 89 ? -6.110 -4.216 3.386 1.00 94.56 89 GLU A O 1
ATOM 698 N N . LEU A 1 90 ? -8.015 -3.076 3.672 1.00 93.94 90 LEU A N 1
ATOM 699 C CA . LEU A 1 90 ? -7.564 -2.428 4.907 1.00 93.94 90 LEU A CA 1
ATOM 700 C C . LEU A 1 90 ? -7.289 -3.446 6.017 1.00 93.94 90 LEU A C 1
ATOM 702 O O . LEU A 1 90 ? -6.291 -3.334 6.734 1.00 93.94 90 LEU A O 1
ATOM 706 N N . TYR A 1 91 ? -8.149 -4.457 6.148 1.00 95.31 91 TYR 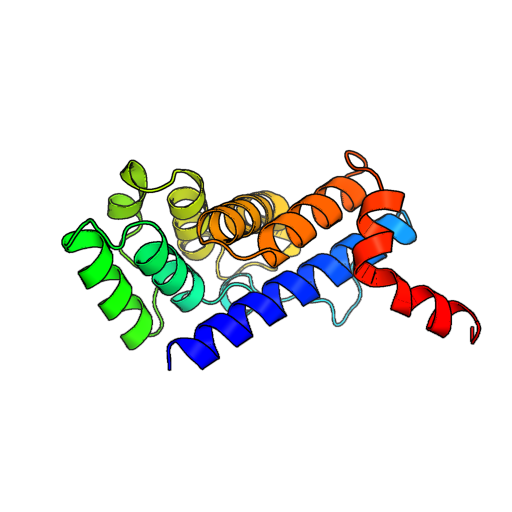A N 1
ATOM 707 C CA . TYR A 1 91 ? -7.954 -5.558 7.087 1.00 95.31 91 TYR A CA 1
ATOM 708 C C . TYR A 1 91 ? -6.661 -6.334 6.795 1.00 95.31 91 TYR A C 1
ATOM 710 O O . TYR A 1 91 ? -5.855 -6.576 7.701 1.00 95.31 91 TYR A O 1
ATOM 718 N N . GLN A 1 92 ? -6.432 -6.697 5.530 1.00 95.44 92 GLN A N 1
ATOM 719 C CA . GLN A 1 92 ? -5.212 -7.377 5.091 1.00 95.44 92 GLN A CA 1
ATOM 720 C C . GLN A 1 92 ? -3.972 -6.524 5.361 1.00 95.44 92 GLN A C 1
ATOM 722 O O . GLN A 1 92 ? -3.010 -7.022 5.943 1.00 95.44 92 GLN A O 1
ATOM 727 N N . LEU A 1 93 ? -4.019 -5.233 5.025 1.00 96.31 93 LEU A N 1
ATOM 728 C CA . LEU A 1 93 ? -2.924 -4.300 5.265 1.00 96.31 93 LEU A CA 1
ATOM 729 C C . LEU A 1 93 ? -2.599 -4.178 6.756 1.00 96.31 93 LEU A C 1
ATOM 731 O O . LEU A 1 93 ? -1.436 -4.262 7.149 1.00 96.31 93 LEU A O 1
ATOM 735 N N . CYS A 1 94 ? -3.621 -4.021 7.599 1.00 95.62 94 CYS A N 1
ATOM 736 C CA . CYS A 1 94 ? -3.455 -3.939 9.047 1.00 95.62 94 CYS A CA 1
ATOM 737 C C . CYS A 1 94 ? -2.763 -5.194 9.599 1.00 95.62 94 CYS A C 1
ATOM 739 O O . CYS A 1 94 ? -1.788 -5.102 10.352 1.00 95.62 94 CYS A O 1
ATOM 741 N N . ASN A 1 95 ? -3.211 -6.378 9.173 1.00 95.88 95 ASN A N 1
ATOM 742 C CA . ASN A 1 95 ? -2.594 -7.639 9.573 1.00 95.88 95 ASN A CA 1
ATOM 743 C C . ASN A 1 95 ? -1.163 -7.788 9.053 1.00 95.88 95 ASN A C 1
ATOM 745 O O . ASN A 1 95 ? -0.296 -8.244 9.803 1.00 95.88 95 ASN A O 1
ATOM 749 N N . ALA A 1 96 ? -0.896 -7.381 7.813 1.00 95.00 96 ALA A N 1
ATOM 750 C CA . ALA A 1 96 ? 0.439 -7.413 7.231 1.00 95.00 96 ALA A CA 1
ATOM 751 C C . ALA A 1 96 ? 1.403 -6.517 8.020 1.00 95.00 96 ALA A C 1
ATOM 753 O O . ALA A 1 96 ? 2.482 -6.964 8.395 1.00 95.00 96 ALA A O 1
ATOM 754 N N . ILE A 1 97 ? 1.010 -5.296 8.393 1.00 94.69 97 ILE A N 1
ATOM 755 C CA . ILE A 1 97 ? 1.859 -4.428 9.227 1.00 94.69 97 ILE A CA 1
ATOM 756 C C . ILE A 1 97 ? 2.075 -5.035 10.617 1.00 94.69 97 ILE A C 1
ATOM 758 O O . ILE A 1 97 ? 3.203 -5.037 11.112 1.00 94.69 97 ILE A O 1
ATOM 762 N N . ARG A 1 98 ? 1.032 -5.601 11.238 1.00 93.06 98 ARG A N 1
ATOM 763 C CA . ARG A 1 98 ? 1.137 -6.231 12.565 1.00 93.06 98 ARG A CA 1
ATOM 764 C C . ARG A 1 98 ? 2.091 -7.430 12.571 1.00 93.06 98 ARG A C 1
ATOM 766 O O . ARG A 1 98 ? 2.847 -7.605 13.520 1.00 93.06 98 ARG A O 1
ATOM 773 N N . THR A 1 99 ? 2.052 -8.258 11.531 1.00 94.44 99 THR A N 1
ATOM 774 C CA . THR A 1 99 ? 2.773 -9.546 11.482 1.00 94.44 99 THR A CA 1
ATOM 775 C C . THR A 1 99 ? 4.121 -9.467 10.770 1.00 94.44 99 THR A C 1
ATOM 777 O O . THR A 1 99 ? 5.052 -10.177 11.139 1.00 94.44 99 THR A O 1
ATOM 780 N N . ARG A 1 100 ? 4.249 -8.589 9.772 1.00 94.44 100 ARG A N 1
ATOM 781 C CA . ARG A 1 100 ? 5.434 -8.408 8.920 1.00 94.44 100 ARG A CA 1
ATOM 782 C C . ARG A 1 100 ? 6.103 -7.049 9.113 1.00 94.44 100 ARG A C 1
ATOM 784 O O . ARG A 1 100 ? 7.066 -6.743 8.423 1.00 94.44 100 ARG A O 1
ATOM 791 N N . GLY A 1 101 ? 5.668 -6.223 10.065 1.00 92.75 101 GLY A N 1
ATOM 792 C CA . GLY A 1 101 ? 6.199 -4.868 10.260 1.00 92.75 101 GLY A CA 1
ATOM 793 C C . GLY A 1 101 ? 7.727 -4.780 10.402 1.00 92.75 101 GLY A C 1
ATOM 794 O O . GLY A 1 101 ? 8.321 -3.756 10.057 1.00 92.75 101 GLY A O 1
ATOM 795 N N . TYR A 1 102 ? 8.370 -5.851 10.880 1.00 95.31 102 TYR A N 1
ATOM 796 C CA . TYR A 1 102 ? 9.814 -5.926 11.101 1.00 95.31 102 TYR A CA 1
ATOM 797 C C . TYR A 1 102 ? 10.628 -6.383 9.883 1.00 95.31 102 TYR A C 1
ATOM 799 O O . TYR A 1 102 ? 11.835 -6.124 9.865 1.00 95.31 102 TYR A O 1
ATOM 807 N N . VAL A 1 103 ? 10.012 -7.039 8.892 1.00 96.81 103 VAL A N 1
ATOM 808 C CA . VAL A 1 103 ? 10.732 -7.552 7.715 1.00 96.81 103 VAL A CA 1
ATOM 809 C C . VAL A 1 103 ? 10.911 -6.455 6.664 1.00 96.81 103 VAL A C 1
ATOM 811 O O . VAL A 1 103 ? 10.147 -5.480 6.656 1.00 96.81 103 VAL A O 1
ATOM 814 N N . PRO A 1 104 ? 11.918 -6.563 5.783 1.00 96.44 104 PRO A N 1
ATOM 815 C CA . PRO A 1 104 ? 12.035 -5.693 4.621 1.00 96.44 104 PRO A CA 1
ATOM 816 C C . PRO A 1 104 ? 10.798 -5.777 3.721 1.00 96.44 104 PRO A C 1
ATOM 818 O O . PRO A 1 104 ? 10.260 -6.858 3.490 1.00 96.44 104 PRO A O 1
ATOM 821 N N . LEU A 1 105 ? 10.367 -4.644 3.166 1.00 96.25 105 LEU A N 1
ATOM 822 C CA . LEU A 1 105 ? 9.175 -4.579 2.320 1.00 96.25 105 LEU A CA 1
ATOM 823 C C . LEU A 1 105 ? 9.264 -5.508 1.098 1.00 96.25 105 LEU A C 1
ATOM 825 O O . LEU A 1 105 ? 8.239 -6.042 0.688 1.00 96.25 105 LEU A O 1
ATOM 829 N N . TYR A 1 106 ? 10.460 -5.770 0.562 1.00 94.56 106 TYR A N 1
ATOM 830 C CA . TYR A 1 106 ? 10.640 -6.688 -0.564 1.00 94.56 106 TYR A CA 1
ATOM 831 C C . TYR A 1 106 ? 10.214 -8.138 -0.272 1.00 94.56 106 TYR A C 1
ATOM 833 O O . TYR A 1 106 ? 9.851 -8.862 -1.195 1.00 94.56 106 TYR A O 1
ATOM 841 N N . GLU A 1 107 ? 10.232 -8.567 0.992 1.00 95.38 107 GLU A N 1
ATOM 842 C CA . GLU A 1 107 ? 9.824 -9.923 1.392 1.00 95.38 107 GLU A CA 1
ATOM 843 C C . GLU A 1 107 ? 8.304 -10.055 1.514 1.00 95.38 107 GLU A C 1
ATOM 845 O O . GLU A 1 107 ? 7.766 -11.154 1.421 1.00 95.38 107 GLU A O 1
ATOM 850 N N . ALA A 1 108 ? 7.608 -8.930 1.693 1.00 95.25 108 ALA A N 1
ATOM 851 C CA . ALA A 1 108 ? 6.165 -8.864 1.902 1.00 95.25 108 ALA A CA 1
ATOM 852 C C . ALA A 1 108 ? 5.461 -7.983 0.853 1.00 95.25 108 ALA A C 1
ATOM 854 O O . ALA A 1 108 ? 4.363 -7.490 1.103 1.00 95.25 108 ALA A O 1
ATOM 855 N N . VAL A 1 109 ? 6.068 -7.769 -0.325 1.00 94.06 109 VAL A N 1
ATOM 856 C CA . VAL A 1 109 ? 5.563 -6.815 -1.336 1.00 94.06 109 VAL A CA 1
ATOM 857 C C . VAL A 1 109 ? 4.110 -7.089 -1.674 1.00 94.06 109 VAL A C 1
ATOM 859 O O . VAL A 1 109 ? 3.295 -6.180 -1.629 1.00 94.06 109 VAL A O 1
ATOM 862 N N . HIS A 1 110 ? 3.771 -8.335 -1.997 1.00 92.00 110 HIS A N 1
ATOM 863 C CA . HIS A 1 110 ? 2.406 -8.680 -2.380 1.00 92.00 110 HIS A CA 1
ATOM 864 C C . HIS A 1 110 ? 1.422 -8.514 -1.209 1.00 92.00 110 HIS A C 1
ATOM 866 O O . HIS A 1 110 ? 0.324 -8.001 -1.401 1.00 92.00 110 HIS A O 1
ATOM 872 N N . GLU A 1 111 ? 1.829 -8.913 0.001 1.00 94.75 111 GLU A N 1
ATOM 873 C CA . GLU A 1 111 ? 1.020 -8.827 1.228 1.00 94.75 111 GLU A CA 1
ATOM 874 C C . GLU A 1 111 ? 0.764 -7.371 1.667 1.00 94.75 111 GLU A C 1
ATOM 876 O O . GLU A 1 111 ? -0.201 -7.110 2.378 1.00 94.75 111 GLU A O 1
ATOM 881 N N . VAL A 1 112 ? 1.611 -6.419 1.254 1.00 96.44 112 VAL A N 1
ATOM 882 C CA . VAL A 1 112 ? 1.558 -5.018 1.706 1.00 96.44 112 VAL A CA 1
ATOM 883 C C . VAL A 1 112 ? 1.146 -4.055 0.594 1.00 96.44 112 VAL A C 1
ATOM 885 O O . VAL A 1 112 ? 0.255 -3.238 0.796 1.00 96.44 112 VAL A O 1
ATOM 888 N N . VAL A 1 113 ? 1.775 -4.121 -0.580 1.00 96.31 113 VAL A N 1
ATOM 889 C CA . VAL A 1 113 ? 1.625 -3.111 -1.642 1.00 96.31 113 VAL A CA 1
ATOM 890 C C . VAL A 1 113 ? 0.256 -3.174 -2.300 1.00 96.31 113 VAL A C 1
ATOM 892 O O . VAL A 1 113 ? -0.335 -2.124 -2.532 1.00 96.31 113 VAL A O 1
ATOM 895 N N . VAL A 1 114 ? -0.273 -4.371 -2.573 1.00 96.38 114 VAL A N 1
ATOM 896 C CA . VAL A 1 114 ? -1.604 -4.499 -3.187 1.00 96.38 114 VAL A CA 1
ATOM 897 C C . VAL A 1 114 ? -2.693 -3.990 -2.234 1.00 96.38 114 VAL A C 1
ATOM 899 O O . VAL A 1 114 ? -3.446 -3.105 -2.648 1.00 96.38 114 VAL A O 1
ATOM 902 N N . PRO A 1 115 ? -2.755 -4.436 -0.961 1.00 97.06 115 PRO A N 1
ATOM 903 C CA . PRO A 1 115 ? -3.739 -3.907 -0.022 1.00 97.06 115 PRO A CA 1
ATOM 904 C C . PRO A 1 115 ? -3.568 -2.409 0.257 1.00 97.06 115 PRO A C 1
ATOM 906 O O . PRO A 1 115 ? -4.563 -1.698 0.370 1.00 97.06 115 PRO A O 1
ATOM 909 N N . LEU A 1 116 ? -2.330 -1.903 0.310 1.00 97.50 116 LEU A N 1
ATOM 910 C CA . LEU A 1 116 ? -2.041 -0.473 0.457 1.00 97.50 116 LEU A CA 1
ATOM 911 C C . LEU A 1 116 ? -2.592 0.350 -0.707 1.00 97.50 116 LEU A C 1
ATOM 913 O O . LEU A 1 116 ? -3.275 1.344 -0.481 1.00 97.50 116 LEU A O 1
ATOM 917 N N . ALA A 1 117 ? -2.288 -0.056 -1.937 1.00 97.06 117 ALA A N 1
ATOM 918 C CA . ALA A 1 117 ? -2.681 0.670 -3.135 1.00 97.06 117 ALA A CA 1
ATOM 919 C C . ALA A 1 117 ? -4.208 0.727 -3.283 1.00 97.06 117 ALA A C 1
ATOM 921 O O . ALA A 1 117 ? -4.769 1.796 -3.519 1.00 97.06 117 ALA A O 1
ATOM 922 N N . LEU A 1 118 ? -4.882 -0.407 -3.061 1.00 96.75 118 LEU A N 1
ATOM 923 C CA . LEU A 1 118 ? -6.341 -0.487 -3.102 1.00 96.75 118 LEU A CA 1
ATOM 924 C C . LEU A 1 118 ? -6.988 0.326 -1.976 1.00 96.75 118 LEU A C 1
ATOM 926 O O . LEU A 1 118 ? -7.891 1.110 -2.245 1.00 96.75 118 LEU A O 1
ATOM 930 N N . SER A 1 119 ? -6.494 0.211 -0.739 1.00 96.44 119 SER A N 1
ATOM 931 C CA . SER A 1 119 ? -7.017 0.998 0.389 1.00 96.44 119 SER A CA 1
ATOM 932 C C . SER A 1 119 ? -6.846 2.502 0.160 1.00 96.44 119 SER A C 1
ATOM 934 O O . SER A 1 119 ? -7.744 3.281 0.458 1.00 96.44 119 SER A O 1
ATOM 936 N N . ALA A 1 120 ? -5.712 2.930 -0.399 1.00 96.69 120 ALA A N 1
ATOM 937 C CA . ALA A 1 120 ? -5.479 4.332 -0.726 1.00 96.69 120 ALA A CA 1
ATOM 938 C C . ALA A 1 120 ? -6.431 4.838 -1.824 1.00 96.69 120 ALA A C 1
ATOM 940 O O . ALA A 1 120 ? -7.002 5.918 -1.678 1.00 96.69 120 ALA A O 1
ATOM 941 N N . SER A 1 121 ? -6.649 4.041 -2.874 1.00 95.88 121 SER A N 1
ATOM 942 C CA . SER A 1 121 ? -7.599 4.352 -3.950 1.00 95.88 121 SER A CA 1
ATOM 943 C C . SER A 1 121 ? -9.033 4.477 -3.419 1.00 95.88 121 SER A C 1
ATOM 945 O O . SER A 1 121 ? -9.694 5.488 -3.647 1.00 95.88 121 SER A O 1
ATOM 947 N N . VAL A 1 122 ? -9.479 3.525 -2.587 1.00 95.12 122 VAL A N 1
ATOM 948 C CA . VAL A 1 122 ? -10.796 3.574 -1.920 1.00 95.12 122 VAL A CA 1
ATOM 949 C C . VAL A 1 122 ? -10.919 4.791 -0.995 1.00 95.12 122 VAL A C 1
ATOM 951 O O . VAL A 1 122 ? -11.988 5.385 -0.890 1.00 95.12 122 VAL A O 1
ATOM 954 N N . ALA A 1 123 ? -9.821 5.226 -0.372 1.00 93.56 123 ALA A N 1
ATOM 955 C CA . ALA A 1 123 ? -9.773 6.461 0.409 1.00 93.56 123 ALA A CA 1
ATOM 956 C C . ALA A 1 123 ? -9.771 7.749 -0.452 1.00 93.56 123 ALA A C 1
ATOM 958 O O . ALA A 1 123 ? -9.711 8.855 0.097 1.00 93.56 123 ALA A O 1
ATOM 959 N N . GLY A 1 124 ? -9.835 7.641 -1.783 1.00 93.88 124 GLY A N 1
ATOM 960 C CA . GLY A 1 124 ? -9.848 8.765 -2.722 1.00 93.88 124 GLY A CA 1
ATOM 961 C C . GLY A 1 124 ? -8.469 9.374 -2.986 1.00 93.88 124 GLY A C 1
ATOM 962 O O . GLY A 1 124 ? -8.378 10.576 -3.235 1.00 93.88 124 GLY A O 1
ATOM 963 N N . LEU A 1 125 ? -7.395 8.586 -2.868 1.00 94.75 125 LEU A N 1
ATOM 964 C CA . LEU A 1 125 ? -6.028 8.998 -3.198 1.00 94.75 125 LEU A CA 1
ATOM 965 C C . LEU A 1 125 ? -5.611 8.397 -4.546 1.00 94.75 125 LEU A C 1
ATOM 967 O O . LEU A 1 125 ? -5.390 7.189 -4.650 1.00 94.75 125 LEU A O 1
ATOM 971 N N . GLU A 1 126 ? -5.450 9.248 -5.561 1.00 93.88 126 GLU A N 1
ATOM 972 C CA . GLU A 1 126 ? -5.040 8.845 -6.918 1.00 93.88 126 GLU A CA 1
ATOM 973 C C . GLU A 1 126 ? -3.676 8.135 -6.928 1.00 93.88 126 GLU A C 1
ATOM 975 O O . GLU A 1 126 ? -3.424 7.249 -7.745 1.00 93.88 126 GLU A O 1
ATOM 980 N N . GLU A 1 127 ? -2.787 8.463 -5.983 1.00 95.75 127 GLU A N 1
ATOM 981 C CA . GLU A 1 127 ? -1.482 7.816 -5.845 1.00 95.75 127 GLU A CA 1
ATOM 982 C C . GLU A 1 127 ? -1.599 6.307 -5.555 1.00 95.75 127 GLU A C 1
ATOM 984 O O . GLU A 1 127 ? -0.668 5.554 -5.853 1.00 95.75 127 GLU A O 1
ATOM 989 N N . GLY A 1 128 ? -2.737 5.851 -5.018 1.00 96.44 128 GLY A N 1
ATOM 990 C CA . GLY A 1 128 ? -3.054 4.431 -4.861 1.00 96.44 128 GLY A CA 1
ATOM 991 C C . GLY A 1 128 ? -3.182 3.709 -6.204 1.00 96.44 128 GLY A C 1
ATOM 992 O O . GLY A 1 128 ? -2.567 2.660 -6.402 1.00 96.44 128 GLY A O 1
ATOM 993 N N . ASP A 1 129 ? -3.896 4.299 -7.164 1.00 95.50 129 ASP A N 1
ATOM 994 C CA . ASP A 1 129 ? -4.066 3.721 -8.504 1.00 95.50 129 ASP A CA 1
ATOM 995 C C . ASP A 1 129 ? -2.740 3.680 -9.268 1.00 95.50 129 ASP A C 1
ATOM 997 O O . ASP A 1 129 ? -2.406 2.679 -9.910 1.00 95.50 129 ASP A O 1
ATOM 1001 N N . ILE A 1 130 ? -1.943 4.744 -9.139 1.00 95.19 130 ILE A N 1
ATOM 1002 C CA . ILE A 1 130 ? -0.618 4.848 -9.759 1.00 95.19 130 ILE A CA 1
ATOM 1003 C C . ILE A 1 130 ? 0.321 3.786 -9.178 1.00 95.19 130 ILE A C 1
ATOM 1005 O O . ILE A 1 130 ? 0.999 3.085 -9.930 1.00 95.19 130 ILE A O 1
ATOM 1009 N N . LEU A 1 131 ? 0.325 3.601 -7.853 1.00 96.81 131 LEU A N 1
ATOM 1010 C CA . LEU A 1 131 ? 1.095 2.541 -7.202 1.00 96.81 131 LEU A CA 1
ATOM 1011 C C . LEU A 1 131 ? 0.685 1.152 -7.702 1.00 96.81 131 LEU A C 1
ATOM 1013 O O . LEU A 1 131 ? 1.555 0.337 -8.022 1.00 96.81 131 LEU A O 1
ATOM 1017 N N . LEU A 1 132 ? -0.619 0.881 -7.796 1.00 95.94 132 LEU A N 1
ATOM 1018 C CA . LEU A 1 132 ? -1.121 -0.408 -8.266 1.00 95.94 132 LEU A CA 1
ATOM 1019 C C . LEU A 1 132 ? -0.712 -0.680 -9.718 1.00 95.94 132 LEU A C 1
ATOM 1021 O O . LEU A 1 132 ? -0.279 -1.790 -10.039 1.00 95.94 132 LEU A O 1
ATOM 1025 N N . ALA A 1 133 ? -0.829 0.324 -10.589 1.00 95.19 133 ALA A N 1
ATOM 1026 C CA . ALA A 1 133 ? -0.425 0.232 -11.986 1.00 95.19 133 ALA A CA 1
ATOM 1027 C C . ALA A 1 133 ? 1.084 -0.027 -12.117 1.00 95.19 133 ALA A C 1
ATOM 1029 O O . ALA A 1 133 ? 1.483 -0.975 -12.800 1.00 95.19 133 ALA A O 1
ATOM 1030 N N . SER A 1 134 ? 1.915 0.740 -11.403 1.00 94.81 134 SER A N 1
ATOM 1031 C CA . SER A 1 134 ? 3.369 0.554 -11.381 1.00 94.81 134 SER A CA 1
ATOM 1032 C C . SER A 1 134 ? 3.767 -0.831 -10.877 1.00 94.81 134 SER A C 1
ATOM 1034 O O . SER A 1 134 ? 4.601 -1.493 -11.492 1.00 94.81 134 SER A O 1
ATOM 1036 N N . TYR A 1 135 ? 3.152 -1.308 -9.790 1.00 96.00 135 TYR A N 1
ATOM 1037 C CA . TYR A 1 135 ? 3.410 -2.645 -9.254 1.00 96.00 135 TYR A CA 1
ATOM 1038 C C . TYR A 1 135 ? 3.050 -3.745 -10.262 1.00 96.00 135 TYR A C 1
ATOM 1040 O O . TYR A 1 135 ? 3.836 -4.666 -10.486 1.00 96.00 135 TYR A O 1
ATOM 1048 N N . ARG A 1 136 ? 1.885 -3.643 -10.917 1.00 94.50 136 ARG A N 1
ATOM 1049 C CA . ARG A 1 136 ? 1.468 -4.605 -11.950 1.00 94.50 136 ARG A CA 1
ATOM 1050 C C . ARG A 1 136 ? 2.422 -4.611 -13.139 1.00 94.50 136 ARG A C 1
ATOM 1052 O O . ARG A 1 136 ? 2.742 -5.692 -13.629 1.00 94.50 136 ARG A O 1
ATOM 1059 N N . ALA A 1 137 ? 2.895 -3.445 -13.578 1.00 93.25 137 ALA A N 1
ATOM 1060 C CA . ALA A 1 137 ? 3.902 -3.346 -14.631 1.00 93.25 137 ALA A CA 1
ATOM 1061 C C . ALA A 1 137 ? 5.224 -4.011 -14.210 1.00 93.25 137 ALA A C 1
ATOM 1063 O O . ALA A 1 137 ? 5.755 -4.826 -14.959 1.00 93.25 137 ALA A O 1
ATOM 1064 N N . ALA A 1 138 ? 5.700 -3.764 -12.983 1.00 92.88 138 ALA A N 1
ATOM 1065 C CA . ALA A 1 138 ? 6.907 -4.401 -12.444 1.00 92.88 138 ALA A CA 1
ATOM 1066 C C . ALA A 1 138 ? 6.777 -5.929 -12.333 1.00 92.88 138 ALA A C 1
ATOM 1068 O O . ALA A 1 138 ? 7.750 -6.656 -12.505 1.00 92.88 138 ALA A O 1
ATOM 1069 N N . ALA A 1 139 ? 5.564 -6.426 -12.083 1.00 92.38 139 ALA A N 1
ATOM 1070 C CA . ALA A 1 139 ? 5.250 -7.851 -12.052 1.00 92.38 139 ALA A CA 1
ATOM 1071 C C . ALA A 1 139 ? 5.018 -8.475 -13.447 1.00 92.38 139 ALA A C 1
ATOM 1073 O O . ALA A 1 139 ? 4.623 -9.639 -13.524 1.00 92.38 139 ALA A O 1
ATOM 1074 N N . GLY A 1 140 ? 5.199 -7.721 -14.539 1.00 88.81 140 GLY A N 1
ATOM 1075 C CA . GLY A 1 140 ? 4.978 -8.188 -15.915 1.00 88.81 140 GLY A CA 1
ATOM 1076 C C . GLY A 1 140 ? 3.504 -8.371 -16.302 1.00 88.81 140 GLY A C 1
ATOM 1077 O O . GLY A 1 140 ? 3.202 -9.063 -17.268 1.00 88.81 140 GLY A O 1
ATOM 1078 N N . LYS A 1 141 ? 2.572 -7.784 -15.540 1.00 84.25 141 LYS A N 1
ATOM 1079 C CA .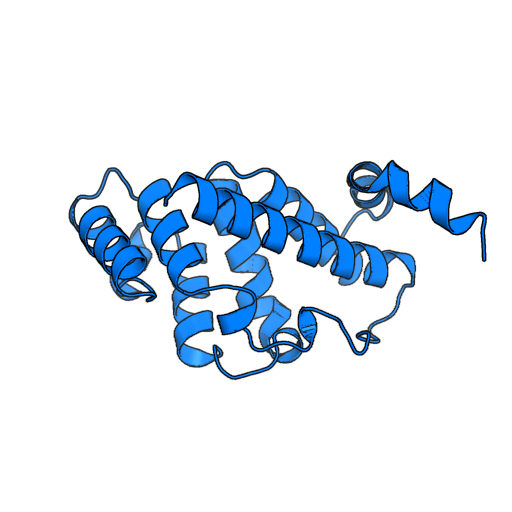 LYS A 1 141 ? 1.112 -7.928 -15.706 1.00 84.25 141 LYS A CA 1
ATOM 1080 C C . LYS A 1 141 ? 0.399 -6.619 -16.075 1.00 84.25 141 LYS A C 1
ATOM 1082 O O . LYS A 1 141 ? -0.829 -6.586 -16.079 1.00 84.25 141 LYS A O 1
ATOM 1087 N N . GLY A 1 142 ? 1.132 -5.532 -16.310 1.00 83.06 142 GLY A N 1
ATOM 1088 C CA . GLY A 1 142 ? 0.580 -4.190 -16.526 1.00 83.06 142 GLY A CA 1
ATOM 1089 C C . GLY A 1 142 ? 1.140 -3.494 -17.765 1.00 83.06 142 GLY A C 1
ATOM 1090 O O . GLY A 1 142 ? 2.187 -3.877 -18.280 1.00 83.06 142 GLY A O 1
ATOM 1091 N N . ASP A 1 143 ? 0.437 -2.455 -18.219 1.00 87.31 143 ASP A N 1
ATOM 1092 C CA . ASP A 1 143 ? 0.858 -1.609 -19.339 1.00 87.31 143 ASP A CA 1
ATOM 1093 C C . ASP A 1 143 ? 1.917 -0.592 -18.882 1.00 87.31 143 ASP A C 1
ATOM 1095 O O . ASP A 1 143 ? 1.608 0.417 -18.241 1.00 87.31 143 ASP A O 1
ATOM 1099 N N . LEU A 1 144 ? 3.178 -0.862 -19.230 1.00 86.19 144 LEU A N 1
ATOM 1100 C CA . LEU A 1 144 ? 4.306 0.017 -18.929 1.00 86.19 144 LEU A CA 1
ATOM 1101 C C . LEU A 1 144 ? 4.119 1.421 -19.525 1.00 86.19 144 LEU A C 1
ATOM 1103 O O . LEU A 1 144 ? 4.461 2.401 -18.869 1.00 86.19 144 LEU A O 1
ATOM 1107 N N . TYR A 1 145 ? 3.545 1.551 -20.724 1.00 85.06 145 TYR A N 1
ATOM 1108 C CA . TYR A 1 145 ? 3.350 2.860 -21.355 1.00 85.06 145 TYR A CA 1
ATOM 1109 C C . TYR A 1 145 ? 2.330 3.703 -20.595 1.00 85.06 145 TYR A C 1
ATOM 1111 O O . TYR A 1 145 ? 2.515 4.909 -20.434 1.00 85.06 145 TYR A O 1
ATOM 1119 N N . ALA A 1 146 ? 1.269 3.079 -20.077 1.00 84.75 146 ALA A N 1
ATOM 1120 C CA . ALA A 1 146 ? 0.330 3.759 -19.196 1.00 84.75 146 ALA A CA 1
ATOM 1121 C C . ALA A 1 146 ? 1.008 4.261 -17.916 1.00 84.75 146 ALA A C 1
ATOM 1123 O O . ALA A 1 146 ? 0.775 5.402 -17.527 1.00 84.75 146 ALA A O 1
ATOM 1124 N N . VAL A 1 147 ? 1.883 3.451 -17.314 1.00 85.06 147 VAL A N 1
ATOM 1125 C CA . VAL A 1 147 ? 2.633 3.829 -16.108 1.00 85.06 147 VAL A CA 1
ATOM 1126 C C . VAL A 1 147 ? 3.581 4.998 -16.380 1.00 85.06 147 VAL A C 1
ATOM 1128 O O . VAL A 1 147 ? 3.618 5.951 -15.606 1.00 85.06 147 VAL A O 1
ATOM 1131 N N . LEU A 1 148 ? 4.317 4.959 -17.492 1.00 83.56 148 LEU A N 1
ATOM 1132 C CA . LEU A 1 148 ? 5.290 5.994 -17.842 1.00 83.56 148 LEU A CA 1
ATOM 1133 C C . LEU A 1 148 ? 4.662 7.383 -18.003 1.00 83.56 148 LEU A C 1
ATOM 1135 O O . LEU A 1 148 ? 5.294 8.358 -17.605 1.00 83.56 148 LEU A O 1
ATOM 1139 N N . ARG A 1 149 ? 3.402 7.471 -18.453 1.00 85.38 149 ARG A N 1
ATOM 1140 C CA . ARG A 1 149 ? 2.666 8.746 -18.554 1.00 85.38 149 ARG A CA 1
ATOM 1141 C C . ARG A 1 149 ? 2.528 9.480 -17.218 1.00 85.38 149 ARG A C 1
ATOM 1143 O O . ARG A 1 149 ? 2.548 10.707 -17.185 1.00 85.38 149 ARG A O 1
ATOM 1150 N N . TYR A 1 150 ? 2.451 8.759 -16.097 1.00 82.12 150 TYR A N 1
ATOM 1151 C CA . TYR A 1 150 ? 2.436 9.383 -14.765 1.00 82.12 150 TYR A CA 1
ATOM 1152 C C . TYR A 1 150 ? 3.798 9.975 -14.372 1.00 82.12 150 TYR A C 1
ATOM 1154 O O . TYR A 1 150 ? 3.886 10.815 -13.476 1.00 82.12 150 TYR A O 1
ATOM 1162 N N . PHE A 1 151 ? 4.866 9.560 -15.055 1.00 79.00 151 PHE A N 1
ATOM 1163 C CA . PHE A 1 151 ? 6.250 9.901 -14.750 1.00 79.00 151 PHE A CA 1
ATOM 1164 C C . PHE A 1 151 ? 6.974 10.574 -15.921 1.00 79.00 151 PHE A C 1
ATOM 1166 O O . PHE A 1 151 ? 8.197 10.647 -15.880 1.00 79.00 151 PHE A O 1
ATOM 1173 N N . ASP A 1 152 ? 6.267 11.119 -16.920 1.00 63.97 152 ASP A N 1
ATOM 1174 C CA . ASP A 1 152 ? 6.825 11.648 -18.184 1.00 63.97 152 ASP A CA 1
ATOM 1175 C C . ASP A 1 152 ? 8.001 12.642 -18.021 1.00 63.97 152 ASP A C 1
ATOM 1177 O O . ASP A 1 152 ? 8.815 12.822 -18.928 1.00 63.97 152 ASP A O 1
ATOM 1181 N N . ARG A 1 153 ? 8.190 13.240 -16.837 1.00 52.69 153 ARG A N 1
ATOM 1182 C CA . ARG A 1 153 ? 9.388 14.036 -16.502 1.00 52.69 153 ARG A CA 1
ATOM 1183 C C . ARG A 1 153 ? 10.685 13.229 -16.299 1.00 52.69 153 ARG A C 1
ATOM 1185 O O . ARG A 1 153 ? 11.753 13.834 -16.292 1.00 52.69 153 ARG A O 1
ATOM 1192 N N . TRP A 1 154 ? 10.644 11.903 -16.173 1.00 49.56 154 TRP A N 1
ATOM 1193 C CA . TRP A 1 154 ? 11.837 11.048 -16.049 1.00 49.56 154 TRP A CA 1
ATOM 1194 C C . TRP A 1 154 ? 12.609 10.934 -17.371 1.00 49.56 154 TRP A C 1
ATOM 1196 O O . TRP A 1 154 ? 13.836 10.828 -17.363 1.00 49.56 154 TRP A O 1
ATOM 1206 N N . VAL A 1 155 ? 11.918 11.060 -18.511 1.00 44.28 155 VAL A N 1
ATOM 1207 C CA . VAL A 1 155 ? 12.519 10.996 -19.857 1.00 44.28 155 VAL A CA 1
ATOM 1208 C C . VAL A 1 155 ? 13.514 12.145 -20.102 1.00 44.28 155 VAL A C 1
ATOM 1210 O O . VAL A 1 155 ? 14.435 12.005 -20.904 1.00 44.28 155 VAL A O 1
ATOM 1213 N N . ALA A 1 156 ? 13.412 13.258 -19.366 1.00 40.75 156 ALA A N 1
ATOM 1214 C CA . ALA A 1 156 ? 14.382 14.352 -19.453 1.00 40.75 156 ALA A CA 1
ATOM 1215 C C . ALA A 1 156 ? 15.733 14.036 -18.774 1.00 40.75 156 ALA A C 1
ATOM 1217 O O . ALA A 1 156 ? 16.751 14.604 -19.162 1.00 40.75 156 ALA A O 1
ATOM 1218 N N . ILE A 1 157 ? 15.766 13.121 -17.797 1.00 40.09 157 ILE A N 1
ATOM 1219 C CA . ILE A 1 157 ? 16.984 12.771 -17.040 1.00 40.09 157 ILE A CA 1
ATOM 1220 C C . ILE A 1 157 ? 17.748 11.623 -17.725 1.00 40.09 157 ILE A C 1
ATOM 1222 O O . ILE A 1 157 ? 18.972 11.561 -17.647 1.00 40.09 157 ILE A O 1
ATOM 1226 N N . GLY A 1 158 ? 17.060 10.781 -18.503 1.00 33.34 158 GLY A N 1
ATOM 1227 C CA . GLY A 1 158 ? 17.684 9.741 -19.333 1.00 33.34 158 GLY A CA 1
ATOM 1228 C C . GLY A 1 158 ? 18.480 10.253 -20.543 1.00 33.34 158 GLY A C 1
ATOM 1229 O O . GLY A 1 158 ? 19.056 9.447 -21.261 1.00 33.34 158 GLY A O 1
ATOM 1230 N N . LYS A 1 159 ? 18.524 11.573 -20.788 1.00 30.36 159 LYS A N 1
ATOM 1231 C CA . LYS A 1 159 ? 19.386 12.194 -21.814 1.00 30.36 159 LYS A CA 1
ATOM 1232 C C . LYS A 1 159 ? 20.772 12.614 -21.298 1.00 30.36 159 LYS A C 1
ATOM 1234 O O . LYS A 1 159 ? 21.535 13.189 -22.067 1.00 30.36 159 LYS A O 1
ATOM 1239 N N . PHE A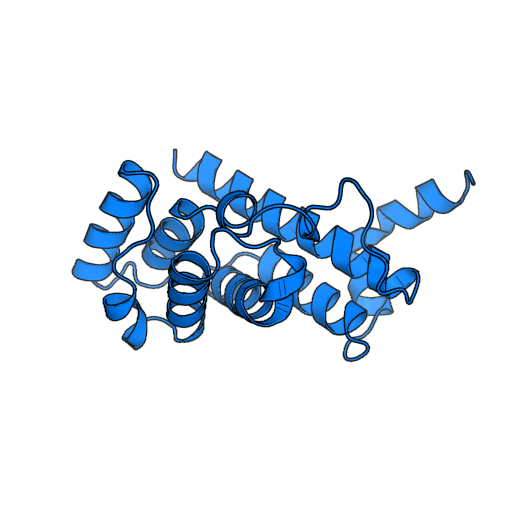 1 160 ? 21.095 12.346 -20.030 1.00 32.38 160 PHE A N 1
ATOM 1240 C CA . PHE A 1 160 ? 22.372 12.731 -19.407 1.00 32.38 160 PHE A CA 1
ATOM 1241 C C . PHE A 1 160 ? 23.205 11.557 -18.859 1.00 32.38 160 PHE A C 1
ATOM 1243 O O . PHE A 1 160 ? 24.146 11.797 -18.104 1.00 32.38 160 PHE A O 1
ATOM 1250 N N . PHE A 1 161 ? 22.902 10.317 -19.252 1.00 35.34 161 PHE A N 1
ATOM 1251 C CA . PHE A 1 161 ? 23.773 9.160 -19.019 1.00 35.34 161 PHE A CA 1
ATOM 1252 C C . PHE A 1 161 ? 24.238 8.562 -20.342 1.00 35.34 161 PHE A C 1
ATOM 1254 O O . PHE A 1 161 ? 23.400 8.494 -21.270 1.00 35.34 161 PHE A O 1
#

Sequence (161 aa):
MLVALEERLRATLWRLAQEFAYLALLGTSYIPPCSLLRRRVARVVEPEFVSFMAARIGGDVPDVYLNSALGMRLGGVPRCEILHDVSPELYQLCNAIRTRGYVPLYEAVHEVVVPLALSASVAGLEEGDILLASYRAAAGKGDLYAVLRYFDRWVAIGKFF

Foldseek 3Di:
DLVVLVVLLLVLLQLLLVQLLVLLVVVHPDADPPHQLQDFQCVSCFLLNLLSLQCLQVVVPVQSVVQSVVQNVVSHHGDLVVCVVRDVLSSLQNVCCVPRRGGRNNVCVVSHQLSSLVSCVSSVRVSSVLSVQSNCSSVVNHDSVVSCVVVVVVVVVVVPD

Organism: Pyrobaculum oguniense (strain DSM 13380 / JCM 10595 / TE7) (NCBI:txid698757)

Secondary structure (DSSP, 8-state):
-HHHHHHHHHHHHHHHHHHHHHHHHHT--PPPTT-GGGSBHHHHS-HHHHHHHHHHHSTTSHHHHHHHHHHHHHT----GGGGTTT-HHHHHHHHHHHHHTTSBGGGSHHHHHHHHHHHHHHTT-HHHHHHHHHHHHHTT-S-HHHHHHTTGGGGGTTT--

pLDDT: mean 89.26, std 13.0, range [30.36, 97.5]

Radius of gyration: 15.88 Å; chains: 1; bounding box: 43×27×42 Å